Protein 4QQ4 (pdb70)

Radius of gyration: 16.08 Å; Cα contacts (8 Å, |Δi|>4): 204; chains: 4; bounding box: 43×22×44 Å

Solvent-accessible surface area: 7199 Å² total

B-factor: mean 29.69, std 14.3, range [8.8, 91.76]

Nearest PDB structures (foldseek):
  4qq4-assembly1_B  TM=9.945E-01  e=1.234E-10  Homo sapiens
  5svx-assembly1_A  TM=9.755E-01  e=4.984E-10  Homo sapiens
  6o1e-assembly1_A-2  TM=9.419E-01  e=1.264E-09  Homo sapiens
  5svi-assembly2_B  TM=9.801E-01  e=3.463E-09  Homo sapiens
  5ix1-assembly1_B  TM=9.588E-01  e=9.490E-09  Mus musculus

Organism: Homo sapiens (NCBI:txid9606)

InterPro domains:
  IPR011124 Zinc finger, CW-type [PF07496] (409-451)
  IPR011124 Zinc finger, CW-type [PS51050] (404-454)
  IPR036890 Histidine kinase/HSP90-like ATPase superfamily [G3DSA:3.30.565.10] (17-216)
  IPR036890 Histidine kinase/HSP90-like ATPase superfamily [SSF55874] (24-290)
  IPR041006 Morc, S5 domain 2-like [PF17942] (249-382)
  IPR045261 MICRORCHIDIA ATPase family [PTHR23336] (7-716)

Sequence (110 aa):
PDQTWVQCDACLKWRKLPDGMDQLPEKWYCSNNPDPQFRNCEVPEEEPEPDQTWVQCDACLKWRKLPDGMDQLPEKWYCSNNPDPQFRNCEVPEEPEARTQTARARTQTAR

Foldseek 3Di:
DDWDWDAQPPLRAIDTADPDDDDDDPHDHLCNHPPVQRNHNVDHHDDD/DDWDWDAQPPLRAIDTDDPPDDPDDPHDHLCNHPPPQRNHNVDDHDDD/DDDDDDD/DDDDDDD

CATH classification: 3.30.40.100

Structure (mmCIF, N/CA/C/O backbone):
data_4QQ4
#
_entry.id   4QQ4
#
_cell.length_a   62.622
_cell.length_b   64.860
_cell.length_c   36.015
_cell.angle_alpha   90.000
_cell.angle_beta   90.000
_cell.angle_gamma   90.000
#
_symmetry.space_group_name_H-M   'P 21 21 2'
#
loop_
_entity.id
_entity.type
_entity.pdbx_description
1 polymer 'MORC family CW-type zinc finger protein 3'
2 polymer 'Histone H3.3'
3 non-polymer 'ZINC ION'
4 non-polymer 'UNKNOWN ATOM OR ION'
5 non-polymer 'CHLORIDE ION'
6 water water
#
loop_
_atom_site.group_PDB
_atom_site.id
_atom_site.type_symbol
_atom_site.label_atom_id
_atom_site.label_alt_id
_atom_site.label_comp_id
_atom_site.label_asym_id
_atom_site.label_entity_id
_atom_site.label_seq_id
_atom_site.pdbx_PDB_ins_code
_atom_site.Cartn_x
_atom_site.Cartn_y
_atom_site.Cartn_z
_atom_site.occupancy
_atom_site.B_iso_or_equiv
_ato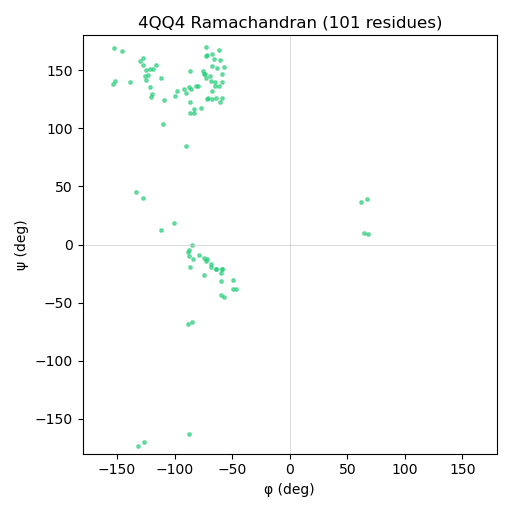m_site.auth_seq_id
_atom_site.auth_comp_id
_atom_site.auth_asym_id
_atom_site.auth_atom_id
_atom_site.pdbx_PDB_model_num
ATOM 1 N N . PRO A 1 8 ? 20.512 20.841 -5.809 1.00 64.63 406 PRO A N 1
ATOM 2 C CA . PRO A 1 8 ? 19.885 19.898 -4.853 1.00 67.93 406 PRO A CA 1
ATOM 3 C C . PRO A 1 8 ? 18.388 19.582 -5.135 1.00 55.14 406 PRO A C 1
ATOM 4 O O . PRO A 1 8 ? 17.710 20.345 -5.826 1.00 51.76 406 PRO A O 1
ATOM 8 N N . ASP A 1 9 ? 17.904 18.452 -4.608 1.00 44.49 407 ASP A N 1
ATOM 9 C CA . ASP A 1 9 ? 16.501 18.043 -4.742 1.00 38.28 407 ASP A CA 1
ATOM 10 C C . ASP A 1 9 ? 15.629 18.937 -3.842 1.00 32.67 407 ASP A C 1
ATOM 11 O O . ASP A 1 9 ? 16.147 19.652 -2.985 1.00 29.73 407 ASP A O 1
ATOM 16 N N . GLN A 1 10 ? 14.318 18.820 -4.029 1.00 31.82 408 GLN A N 1
ATOM 17 C CA . GLN A 1 10 ? 13.327 19.504 -3.216 1.00 30.52 408 GLN A CA 1
ATOM 18 C C . GLN A 1 10 ? 13.049 18.748 -1.930 1.00 27.80 408 GLN A C 1
ATOM 19 O O . GLN A 1 10 ? 12.490 17.651 -1.955 1.00 26.97 408 GLN A O 1
ATOM 25 N N . THR A 1 11 ? 13.354 19.365 -0.788 1.00 28.26 409 THR A N 1
ATOM 26 C CA . THR A 1 11 ? 12.878 18.845 0.488 1.00 25.91 409 THR A CA 1
ATOM 27 C C . THR A 1 11 ? 11.421 19.276 0.750 1.00 25.43 409 THR A C 1
ATOM 28 O O . THR A 1 11 ? 11.057 20.441 0.485 1.00 23.18 409 THR A O 1
ATOM 32 N N . TRP A 1 12 ? 10.625 18.330 1.229 1.00 22.64 410 TRP A N 1
ATOM 33 C CA . TRP A 1 12 ? 9.319 18.602 1.829 1.00 21.42 410 TRP A CA 1
ATOM 34 C C . TRP A 1 12 ? 9.315 18.071 3.264 1.00 21.17 410 TRP A C 1
ATOM 35 O O . TRP A 1 12 ? 9.981 17.074 3.598 1.00 20.09 410 TRP A O 1
ATOM 46 N N . VAL A 1 13 ? 8.516 18.709 4.107 1.00 20.07 411 VAL A N 1
ATOM 47 C CA . VAL A 1 13 ? 8.279 18.245 5.483 1.00 19.74 411 VAL A CA 1
ATOM 48 C C . VAL A 1 13 ? 6.771 18.079 5.663 1.00 22.11 411 VAL A C 1
ATOM 49 O O . VAL A 1 13 ? 6.002 18.860 5.141 1.00 20.73 411 VAL A O 1
ATOM 53 N N . GLN A 1 14 ? 6.341 17.053 6.379 1.00 20.33 412 GLN A N 1
ATOM 54 C CA . GLN A 1 14 ? 4.943 16.887 6.646 1.00 18.52 412 GLN A CA 1
ATOM 55 C C . GLN A 1 14 ? 4.489 17.589 7.956 1.00 19.99 412 GLN A C 1
ATOM 56 O O . GLN A 1 14 ? 5.135 17.437 9.017 1.00 18.83 412 GLN A O 1
ATOM 62 N N . CYS A 1 15 ? 3.402 18.377 7.882 1.00 18.12 413 CYS A N 1
ATOM 63 C CA . CYS A 1 15 ? 2.765 18.870 9.134 1.00 18.57 413 CYS A CA 1
ATOM 64 C C . CYS A 1 15 ? 2.270 17.722 10.019 1.00 19.28 413 CYS A C 1
ATOM 65 O O . CYS A 1 15 ? 1.426 16.898 9.635 1.00 21.18 413 CYS A O 1
ATOM 68 N N . ASP A 1 16 ? 2.754 17.668 11.256 1.00 20.54 414 ASP A N 1
ATOM 69 C CA . ASP A 1 16 ? 2.313 16.615 12.147 1.00 21.90 414 ASP A CA 1
ATOM 70 C C . ASP A 1 16 ? 0.830 16.697 12.470 1.00 25.60 414 ASP A C 1
ATOM 71 O O . ASP A 1 16 ? 0.247 15.696 12.866 1.00 24.77 414 ASP A O 1
ATOM 76 N N . ALA A 1 17 ? 0.213 17.866 12.294 1.00 22.00 415 ALA A N 1
ATOM 77 C CA . ALA A 1 17 ? -1.233 18.049 12.575 1.00 20.43 415 ALA A CA 1
ATOM 78 C C . ALA A 1 17 ? -2.088 17.714 11.355 1.00 20.77 415 ALA A C 1
ATOM 79 O O . ALA A 1 17 ? -2.781 16.688 11.318 1.00 24.92 415 ALA A O 1
ATOM 81 N N . CYS A 1 18 ? -1.997 18.539 10.316 1.00 18.72 416 CYS A N 1
ATOM 82 C CA . CYS A 1 18 ? -2.857 18.392 9.159 1.00 19.08 416 CYS A CA 1
ATOM 83 C C . CYS A 1 18 ? -2.370 17.370 8.132 1.00 22.55 416 CYS A C 1
ATOM 84 O O . CYS A 1 18 ? -3.125 17.034 7.213 1.00 21.05 416 CYS A O 1
ATOM 87 N N . LEU A 1 19 ? -1.130 16.910 8.256 1.00 21.98 417 LEU A N 1
ATOM 88 C CA . LEU A 1 19 ? -0.545 15.897 7.340 1.00 21.68 417 LEU A CA 1
ATOM 89 C C . LEU A 1 19 ? -0.321 16.378 5.927 1.00 22.25 417 LEU A C 1
ATOM 90 O O . LEU A 1 19 ? 0.073 15.613 5.081 1.00 19.69 417 LEU A O 1
ATOM 95 N N . LYS A 1 20 ? -0.479 17.666 5.668 1.00 18.88 418 LYS A N 1
ATOM 96 C CA . LYS A 1 20 ? -0.052 18.247 4.390 1.00 20.42 418 LYS A CA 1
ATOM 97 C C . LYS A 1 20 ? 1.473 18.331 4.322 1.00 22.98 418 LYS A C 1
ATOM 98 O O . LYS A 1 20 ? 2.152 18.552 5.312 1.00 21.84 418 LYS A O 1
ATOM 107 N N . TRP A 1 21 ? 2.016 18.089 3.138 1.00 19.54 419 TRP A N 1
ATOM 108 C CA . TRP A 1 21 ? 3.441 18.280 2.864 1.00 22.56 419 TRP A CA 1
ATOM 109 C C . TRP A 1 21 ? 3.712 19.698 2.444 1.00 22.39 419 TRP A C 1
ATOM 110 O O . TRP A 1 21 ? 3.016 20.289 1.569 1.00 25.86 419 TRP A O 1
ATOM 121 N N . ARG A 1 22 ? 4.774 20.244 3.017 1.00 21.06 420 ARG A N 1
ATOM 122 C CA . ARG A 1 22 ? 5.248 21.575 2.732 1.00 20.09 420 ARG A CA 1
ATOM 123 C C . ARG A 1 22 ? 6.681 21.570 2.185 1.00 22.31 420 ARG A C 1
ATOM 124 O O . ARG A 1 22 ? 7.597 21.014 2.793 1.00 19.75 420 ARG A O 1
ATOM 132 N N . LYS A 1 23 ? 6.883 22.264 1.070 1.00 22.72 421 LYS A N 1
ATOM 133 C CA . LYS A 1 23 ? 8.226 22.476 0.578 1.00 23.82 421 LYS A CA 1
ATOM 134 C C . LYS A 1 23 ? 9.048 23.325 1.519 1.00 25.36 421 LYS A C 1
ATOM 135 O O . LYS A 1 23 ? 8.578 24.312 2.104 1.00 26.96 421 LYS A O 1
ATOM 141 N N . LEU A 1 24 ? 10.308 22.932 1.675 1.00 21.53 422 LEU A N 1
ATOM 142 C CA . LEU A 1 24 ? 11.276 23.699 2.459 1.00 23.23 422 LEU A CA 1
ATOM 143 C C . LEU A 1 24 ? 12.400 24.200 1.555 1.00 27.75 422 LEU A C 1
ATOM 144 O O . LEU A 1 24 ? 12.688 23.559 0.534 1.00 26.03 422 LEU A O 1
ATOM 149 N N . PRO A 1 25 ? 13.065 25.307 1.933 1.00 27.52 423 PRO A N 1
ATOM 150 C CA . PRO A 1 25 ? 14.262 25.691 1.181 1.00 33.00 423 PRO A CA 1
ATOM 151 C C . PRO A 1 25 ? 15.438 24.751 1.443 1.00 36.11 423 PRO A C 1
ATOM 152 O O . PRO A 1 25 ? 15.434 23.993 2.408 1.00 32.30 423 PRO A O 1
ATOM 156 N N . ASP A 1 26 ? 16.424 24.809 0.566 1.00 42.99 424 ASP A N 1
ATOM 157 C CA . ASP A 1 26 ? 17.700 24.121 0.783 1.00 55.51 424 ASP A CA 1
ATOM 158 C C . ASP A 1 26 ? 18.460 24.638 2.006 1.00 56.81 424 ASP A C 1
ATOM 159 O O . ASP A 1 26 ? 18.340 25.801 2.376 1.00 46.61 424 ASP A O 1
ATOM 164 N N . GLY A 1 27 ? 19.260 23.760 2.609 1.00 66.48 425 GLY A N 1
ATOM 165 C CA . GLY A 1 27 ? 20.194 24.142 3.668 1.00 64.01 425 GLY A CA 1
ATOM 166 C C . GLY A 1 27 ? 19.535 24.604 4.956 1.00 68.74 425 GLY A C 1
ATOM 167 O O . GLY A 1 27 ? 20.014 25.549 5.590 1.00 72.52 425 GLY A O 1
ATOM 168 N N . MET A 1 28 ? 18.440 23.947 5.343 1.00 56.95 426 MET A N 1
ATOM 169 C CA . MET A 1 28 ? 17.822 24.190 6.638 1.00 59.93 426 MET A CA 1
ATOM 170 C C . MET A 1 28 ? 18.704 23.680 7.779 1.00 60.98 426 MET A C 1
ATOM 171 O O . MET A 1 28 ? 19.385 22.650 7.646 1.00 54.19 426 MET A O 1
ATOM 176 N N . ASP A 1 29 ? 18.679 24.408 8.897 1.00 54.88 427 ASP A N 1
ATOM 177 C CA . ASP A 1 29 ? 19.088 23.851 10.173 1.00 58.94 427 ASP A CA 1
ATOM 178 C C . ASP A 1 29 ? 18.141 22.668 10.495 1.00 61.27 427 ASP A C 1
ATOM 179 O O . ASP A 1 29 ? 17.088 22.462 9.848 1.00 57.82 427 ASP A O 1
ATOM 181 N N . GLN A 1 30 ? 18.539 21.895 11.495 1.00 49.54 428 GLN A N 1
ATOM 182 C CA . GLN A 1 30 ? 17.825 20.715 11.899 1.00 41.35 428 GLN A CA 1
ATOM 183 C C . GLN A 1 30 ? 16.393 21.015 12.375 1.00 35.78 428 GLN A C 1
ATOM 184 O O . GLN A 1 30 ? 16.161 21.938 13.149 1.00 36.63 428 GLN A O 1
ATOM 190 N N . LEU A 1 31 ? 15.443 20.189 11.947 1.00 28.80 429 LEU A N 1
ATOM 191 C CA . LEU A 1 31 ? 14.004 20.422 12.229 1.00 23.26 429 LEU A CA 1
ATOM 192 C C . LEU A 1 31 ? 13.599 19.824 13.581 1.00 22.98 429 LEU A C 1
ATOM 193 O O . LEU A 1 31 ? 14.140 18.796 13.996 1.00 22.11 429 LEU A O 1
ATOM 198 N N . PRO A 1 32 ? 12.610 20.433 14.257 1.00 20.68 430 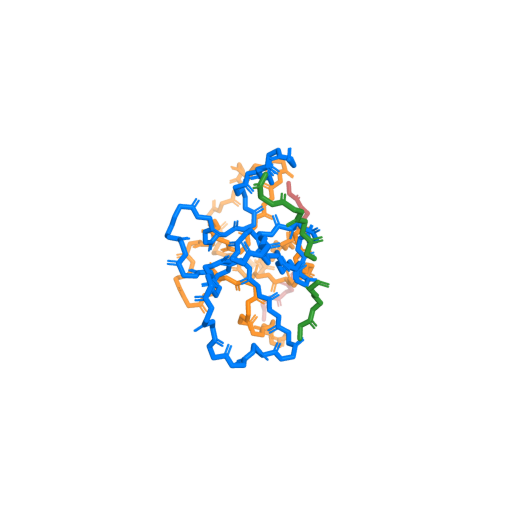PRO A N 1
ATOM 199 C CA . PRO A 1 32 ? 12.051 19.891 15.458 1.00 24.81 430 PRO A CA 1
ATOM 200 C C . PRO A 1 32 ? 11.408 18.525 15.275 1.00 23.78 430 PRO A C 1
ATOM 201 O O . PRO A 1 32 ? 11.025 18.133 14.161 1.00 25.18 430 PRO A O 1
ATOM 205 N N . GLU A 1 33 ? 11.281 17.801 16.368 1.00 22.33 431 GLU A N 1
ATOM 206 C CA . GLU A 1 33 ? 10.668 16.480 16.308 1.00 24.69 431 GLU A CA 1
ATOM 207 C C . GLU A 1 33 ? 9.233 16.516 15.796 1.00 26.10 431 GLU A C 1
ATOM 208 O O . GLU A 1 33 ? 8.822 15.683 14.962 1.00 21.81 431 GLU A O 1
ATOM 214 N N . LYS A 1 34 ? 8.466 17.495 16.303 1.00 22.87 432 LYS A N 1
ATOM 215 C CA . LYS A 1 34 ? 7.117 17.756 15.820 1.00 26.18 432 LYS A CA 1
ATOM 216 C C . LYS A 1 34 ? 7.177 19.072 15.051 1.00 22.82 432 LYS A C 1
ATOM 217 O O . LYS A 1 34 ? 7.726 20.049 15.545 1.00 23.37 432 LYS A O 1
ATOM 221 N N . TRP A 1 35 ? 6.745 19.042 13.790 1.00 20.75 433 TRP A N 1
ATOM 222 C CA . TRP A 1 35 ? 6.838 20.165 12.905 1.00 17.80 433 TRP A CA 1
ATOM 223 C C . TRP A 1 35 ? 5.418 20.494 12.448 1.00 17.25 433 TRP A C 1
ATOM 224 O O . TRP A 1 35 ? 4.630 19.620 12.125 1.00 16.52 433 TRP A O 1
ATOM 235 N N . TYR A 1 36 ? 5.090 21.769 12.450 1.00 18.30 434 TYR A N 1
ATOM 236 C CA . TYR A 1 36 ? 3.771 22.245 12.050 1.00 19.30 434 TYR A CA 1
ATOM 237 C C . TYR A 1 36 ? 3.860 23.315 10.993 1.00 16.28 434 TYR A C 1
ATOM 238 O O . TYR A 1 36 ? 4.851 24.037 10.886 1.00 17.22 434 TYR A O 1
ATOM 247 N N . CYS A 1 37 ? 2.746 23.503 10.294 1.00 18.62 435 CYS A N 1
ATOM 248 C CA . CYS A 1 37 ? 2.647 24.579 9.293 1.00 18.27 435 CYS A CA 1
ATOM 249 C C . CYS A 1 37 ? 3.102 25.914 9.836 1.00 16.42 435 CYS A C 1
ATOM 250 O O . CYS A 1 37 ? 3.832 26.635 9.172 1.00 16.54 435 CYS A O 1
ATOM 253 N N . SER A 1 38 ? 2.772 26.184 11.103 1.00 16.97 436 SER A N 1
ATOM 254 C CA . SER A 1 38 ? 3.155 27.445 11.758 1.00 19.02 436 SER A CA 1
ATOM 255 C C . SER A 1 38 ? 4.677 27.703 11.796 1.00 20.39 436 SER A C 1
ATOM 256 O O . SER A 1 38 ? 5.108 28.847 11.905 1.00 18.41 436 SER A O 1
ATOM 259 N N . ASN A 1 39 ? 5.480 26.622 11.658 1.00 19.62 437 ASN A N 1
ATOM 260 C CA . ASN A 1 39 ? 6.925 26.692 11.678 1.00 19.05 437 ASN A CA 1
ATOM 261 C C . ASN A 1 39 ? 7.525 26.975 10.291 1.00 19.44 437 ASN A C 1
ATOM 262 O O . ASN A 1 39 ? 8.713 27.154 10.176 1.00 19.68 437 ASN A O 1
ATOM 267 N N . ASN A 1 40 ? 6.708 27.018 9.258 1.00 18.48 438 ASN A N 1
ATOM 268 C CA . ASN A 1 40 ? 7.212 27.155 7.861 1.00 16.85 438 ASN A CA 1
ATOM 269 C C . ASN A 1 40 ? 7.933 28.461 7.584 1.00 20.94 438 ASN A C 1
ATOM 270 O O . ASN A 1 40 ? 7.384 29.575 7.815 1.00 21.46 438 ASN A O 1
ATOM 275 N N . PRO A 1 41 ? 9.168 28.384 7.078 1.00 21.43 439 PRO A N 1
ATOM 276 C CA . PRO A 1 41 ? 9.793 29.658 6.701 1.00 21.85 439 PRO A CA 1
ATOM 277 C C . PRO A 1 41 ? 9.097 30.431 5.565 1.00 22.07 439 PRO A C 1
ATOM 278 O O . PRO A 1 41 ? 9.353 31.623 5.409 1.00 22.80 439 PRO A O 1
ATOM 282 N N . ASP A 1 42 ? 8.300 29.750 4.757 1.00 21.34 440 ASP A N 1
ATOM 283 C CA . ASP A 1 42 ? 7.533 30.398 3.676 1.00 23.29 440 ASP A CA 1
ATOM 284 C C . ASP A 1 42 ? 6.244 30.987 4.281 1.00 20.21 440 ASP A C 1
ATOM 285 O O . ASP A 1 42 ? 5.345 30.233 4.696 1.00 19.05 440 ASP A O 1
ATOM 290 N N . PRO A 1 43 ? 6.141 32.334 4.288 1.00 21.05 441 PRO A N 1
ATOM 291 C CA . PRO A 1 43 ? 5.003 32.927 5.025 1.00 22.90 441 PRO A CA 1
ATOM 292 C C . PRO A 1 43 ? 3.642 32.672 4.405 1.00 24.96 441 PRO A C 1
ATOM 293 O O . PRO A 1 43 ? 2.623 32.869 5.076 1.00 26.35 441 PRO A O 1
ATOM 297 N N . GLN A 1 44 ? 3.605 32.268 3.132 1.00 24.88 442 GLN A N 1
ATOM 298 C CA . GLN A 1 44 ? 2.358 31.923 2.463 1.00 25.84 442 GLN A CA 1
ATOM 299 C C . GLN A 1 44 ? 1.828 30.541 2.806 1.00 27.31 442 GLN A C 1
ATOM 300 O O . GLN A 1 44 ? 0.691 30.222 2.464 1.00 28.90 442 GLN A O 1
ATOM 306 N N . PHE A 1 45 ? 2.622 29.728 3.506 1.00 23.42 443 PHE A N 1
ATOM 307 C CA . PHE A 1 45 ? 2.197 28.372 3.824 1.00 21.49 443 PHE A CA 1
ATOM 308 C C . PHE A 1 45 ? 2.328 28.098 5.317 1.00 23.25 443 PHE A C 1
ATOM 309 O O . PHE A 1 45 ? 2.728 27.022 5.692 1.00 22.60 443 PHE A O 1
ATOM 317 N N . ARG A 1 46 ? 1.986 29.088 6.141 1.00 20.20 444 ARG A N 1
ATOM 318 C CA . ARG A 1 46 ? 2.259 29.042 7.567 1.00 18.40 444 ARG A CA 1
ATOM 319 C C . ARG A 1 46 ? 1.045 28.657 8.450 1.00 19.95 444 ARG A C 1
ATOM 320 O O . ARG A 1 46 ? 1.036 28.881 9.665 1.00 18.36 444 ARG A O 1
ATOM 328 N N . ASN A 1 47 ? 0.024 28.052 7.875 1.00 18.22 445 ASN A N 1
ATOM 329 C CA . ASN A 1 47 ? -1.036 27.439 8.686 1.00 20.16 445 ASN A CA 1
ATOM 330 C C . ASN A 1 47 ? -1.722 26.280 7.960 1.00 17.42 445 ASN A C 1
ATOM 331 O O . ASN A 1 47 ? -1.526 26.105 6.764 1.00 20.61 445 ASN A O 1
ATOM 336 N N . CYS A 1 48 ? -2.532 25.531 8.690 1.00 14.98 446 CYS A N 1
ATOM 337 C CA . CYS A 1 48 ? -3.084 24.286 8.218 1.00 18.74 446 CYS A CA 1
ATOM 338 C C . CYS A 1 48 ? -4.206 24.473 7.190 1.00 21.27 446 CYS A C 1
ATOM 339 O O . CYS A 1 48 ? -4.578 23.521 6.541 1.00 19.98 446 CYS A O 1
ATOM 342 N N . GLU A 1 49 ? -4.684 25.709 7.037 1.00 20.35 447 GLU A N 1
ATOM 343 C CA . GLU A 1 49 ? -5.853 25.983 6.196 1.00 21.49 447 GLU A CA 1
ATOM 344 C C . GLU A 1 49 ? -5.410 26.183 4.748 1.00 23.01 447 GLU A C 1
ATOM 345 O O . GLU A 1 49 ? -6.212 26.042 3.802 1.00 22.44 447 GLU A O 1
ATOM 351 N N . VAL A 1 50 ? -4.139 26.481 4.540 1.00 19.76 448 VAL A N 1
ATOM 352 C CA . VAL A 1 50 ? -3.598 26.624 3.187 1.00 21.94 448 VAL A CA 1
ATOM 353 C C . VAL A 1 50 ? -3.493 25.275 2.485 1.00 25.36 448 VAL A C 1
ATOM 354 O O . VAL A 1 50 ? -2.857 24.328 2.989 1.00 22.64 448 VAL A O 1
ATOM 358 N N . PRO A 1 51 ? -4.101 25.140 1.278 1.00 25.60 449 PRO A N 1
ATOM 359 C CA . PRO A 1 51 ? -4.025 23.775 0.719 1.00 23.69 449 PRO A CA 1
ATOM 360 C C . PRO A 1 51 ? -2.600 23.345 0.366 1.00 18.54 449 PRO A C 1
ATOM 361 O O . PRO A 1 51 ? -1.714 24.195 0.147 1.00 21.01 449 PRO A O 1
ATOM 365 N N . GLU A 1 52 ? -2.387 22.036 0.269 1.00 23.12 450 GLU A N 1
ATOM 366 C CA . GLU A 1 52 ? -1.073 21.506 -0.062 1.00 23.93 450 GLU A CA 1
ATOM 367 C C . GLU A 1 52 ? -0.733 21.815 -1.523 1.00 25.62 450 GLU A C 1
ATOM 368 O O . GLU A 1 52 ? -1.590 21.587 -2.399 1.00 28.47 450 GLU A O 1
ATOM 374 N N A GLU A 1 53 ? 0.487 22.303 -1.769 0.50 25.86 451 GLU A N 1
ATOM 375 N N B GLU A 1 53 ? 0.459 22.333 -1.797 0.50 27.32 451 GLU A N 1
ATOM 376 C CA A GLU A 1 53 ? 0.986 22.573 -3.137 0.50 28.84 451 GLU A CA 1
ATOM 377 C CA B GLU A 1 53 ? 0.796 22.703 -3.180 0.50 31.53 451 GLU A CA 1
ATOM 378 C C A GLU A 1 53 ? 0.996 21.283 -3.964 0.50 32.61 451 GLU A C 1
ATOM 379 C C B GLU A 1 53 ? 1.157 21.463 -4.017 0.50 35.16 451 GLU A C 1
ATOM 380 O O A GLU A 1 53 ? 1.286 20.195 -3.438 0.50 24.97 451 GLU A O 1
ATOM 381 O O B GLU A 1 53 ? 1.846 20.562 -3.539 0.50 34.03 451 GLU A O 1
ATOM 392 N N . PRO A 1 54 ? 0.619 21.387 -5.254 1.00 37.93 452 PRO A N 1
ATOM 393 C CA . PRO A 1 54 ? 0.771 20.253 -6.167 1.00 48.39 452 PRO A CA 1
ATOM 394 C C . PRO A 1 54 ? 2.231 19.763 -6.371 1.00 47.67 452 PRO A C 1
ATOM 395 O O . PRO A 1 54 ? 3.140 20.581 -6.523 1.00 48.47 452 PRO A O 1
ATOM 399 N N . GLU A 1 55 ? 2.426 18.440 -6.399 1.00 61.93 453 GLU A N 1
ATOM 400 C CA . GLU A 1 55 ? 3.771 17.817 -6.511 1.00 65.74 453 GLU A CA 1
ATOM 401 C C . GLU A 1 55 ? 4.548 18.210 -7.778 1.00 67.23 453 GLU A C 1
ATOM 402 O O . GLU A 1 55 ? 3.994 18.238 -8.877 1.00 70.56 453 GLU A O 1
ATOM 408 N N . PRO B 1 8 ? -23.341 30.416 32.327 1.00 51.89 406 PRO B N 1
ATOM 409 C CA . PRO B 1 8 ? -23.207 30.078 30.887 1.00 49.65 406 PRO B CA 1
ATOM 410 C C . PRO B 1 8 ? -22.015 29.149 30.652 1.00 39.06 406 PRO B C 1
ATOM 411 O O . PRO B 1 8 ? -20.930 29.417 31.161 1.00 35.24 406 PRO B O 1
ATOM 415 N N . ASP B 1 9 ? -22.213 28.052 29.925 1.00 31.75 407 ASP B N 1
ATOM 416 C CA . ASP B 1 9 ? -21.163 27.019 29.784 1.00 29.69 407 ASP B CA 1
ATOM 417 C C . ASP B 1 9 ? -19.957 27.535 28.970 1.00 24.26 407 ASP B C 1
ATOM 418 O O . ASP B 1 9 ? -20.091 28.395 28.115 1.00 27.65 407 ASP B O 1
ATOM 423 N N . GLN B 1 10 ? -18.794 26.962 29.224 1.00 26.26 408 GLN B N 1
ATOM 424 C CA . GLN B 1 10 ? -17.606 27.214 28.374 1.00 22.25 408 GLN B CA 1
ATOM 425 C C . GLN B 1 10 ? -17.744 26.397 27.092 1.00 22.05 408 GLN B C 1
ATOM 426 O O . GLN B 1 10 ? -17.786 25.153 27.180 1.00 22.07 408 GLN B O 1
ATOM 432 N N . THR B 1 11 ? -17.821 27.079 25.946 1.00 20.82 409 THR B N 1
ATOM 433 C CA . THR B 1 11 ? -17.722 26.450 24.649 1.00 21.63 409 THR B CA 1
ATOM 434 C C . THR B 1 11 ? -16.258 26.173 24.281 1.00 22.22 409 THR B C 1
ATOM 435 O O . THR B 1 11 ? -15.359 27.038 24.506 1.00 20.61 409 THR B O 1
ATOM 439 N N . TRP B 1 12 ? -16.018 24.976 23.736 1.00 19.55 410 TRP B N 1
ATOM 440 C CA . TRP B 1 12 ? -14.719 24.658 23.114 1.00 18.18 410 TRP B CA 1
ATOM 441 C C . TRP B 1 12 ? -14.969 24.191 21.693 1.00 20.21 410 TRP B C 1
ATOM 442 O O . TRP B 1 12 ? -16.005 23.558 21.428 1.00 21.71 410 TRP B O 1
ATOM 453 N N . VAL B 1 13 ? -13.993 24.442 20.810 1.00 16.91 411 VAL B N 1
ATOM 454 C CA . VAL B 1 13 ? -14.023 23.966 19.424 1.00 16.98 411 VAL B CA 1
ATOM 455 C C . VAL B 1 13 ? -12.753 23.130 19.168 1.00 18.30 411 VAL B C 1
ATOM 456 O O . VAL B 1 13 ? -11.674 23.420 19.723 1.00 18.65 411 VAL B O 1
ATOM 460 N N . GLN B 1 14 ? -12.865 22.093 18.330 1.00 16.07 412 GLN B N 1
ATOM 461 C CA . GLN B 1 14 ? -11.743 21.231 18.040 1.00 16.75 412 GLN B CA 1
ATOM 462 C C . GLN B 1 14 ? -11.110 21.653 16.749 1.00 16.43 412 GLN B C 1
ATOM 463 O O . GLN B 1 14 ? -11.802 21.916 15.729 1.00 18.83 412 GLN B O 1
ATOM 469 N N . CYS B 1 15 ? -9.785 21.778 16.786 1.00 17.11 413 CYS B N 1
ATOM 470 C CA . CYS B 1 15 ? -9.035 22.035 15.550 1.00 15.86 413 CYS B CA 1
ATOM 471 C C . CYS B 1 15 ? -9.144 20.778 14.663 1.00 16.81 413 CYS B C 1
ATOM 472 O O . CYS B 1 15 ? -8.769 19.694 15.062 1.00 18.14 413 CYS B O 1
ATOM 475 N N . ASP B 1 16 ? -9.610 20.957 13.439 1.00 19.57 414 ASP B N 1
ATOM 476 C CA . ASP B 1 16 ? -9.775 19.814 12.522 1.00 23.27 414 ASP B CA 1
ATOM 477 C C . ASP B 1 16 ? -8.415 19.238 12.112 1.00 24.64 414 ASP B C 1
ATOM 478 O O . ASP B 1 16 ? -8.350 18.093 11.715 1.00 30.06 414 ASP B O 1
ATOM 483 N N . ALA B 1 17 ? -7.331 20.003 12.260 1.00 21.69 415 ALA B N 1
ATOM 484 C CA . ALA B 1 17 ? -5.960 19.512 11.966 1.00 21.51 415 ALA B CA 1
ATOM 485 C C . ALA B 1 17 ? -5.310 18.764 13.155 1.00 23.74 415 ALA B C 1
ATOM 486 O O . ALA B 1 17 ? -5.111 17.523 13.122 1.00 24.89 415 ALA B O 1
ATOM 488 N N . CYS B 1 18 ? -5.028 19.468 14.255 1.00 18.21 416 CYS B N 1
ATOM 489 C CA . CYS B 1 18 ? -4.303 18.855 15.378 1.00 19.76 416 CYS B CA 1
ATOM 490 C C . CYS B 1 18 ? -5.163 18.143 16.407 1.00 19.02 416 CYS B C 1
ATOM 491 O O . CYS B 1 18 ? -4.633 17.453 17.280 1.00 19.75 416 CYS B O 1
ATOM 494 N N . LEU B 1 19 ? -6.485 18.316 16.297 1.00 21.19 417 LEU B N 1
ATOM 495 C CA . LEU B 1 19 ? -7.489 17.771 17.215 1.00 17.96 417 LEU B CA 1
ATOM 496 C C . LEU B 1 19 ? -7.452 18.276 18.634 1.00 19.22 417 LEU B C 1
ATOM 497 O O . LEU B 1 19 ? -8.184 17.777 19.511 1.00 18.11 417 LEU B O 1
ATOM 502 N N . LYS B 1 20 ? -6.656 19.315 18.891 1.00 17.06 418 LYS B N 1
ATOM 503 C CA . LYS B 1 20 ? -6.694 19.980 20.209 1.00 16.93 418 LYS B CA 1
ATOM 504 C C . LYS B 1 20 ? -7.962 20.830 20.317 1.00 15.66 418 LYS B C 1
ATOM 505 O O . LYS B 1 20 ? -8.496 21.329 19.307 1.00 17.06 418 LYS B O 1
ATOM 511 N N . TRP B 1 21 ? -8.493 20.908 21.527 1.00 16.57 419 TRP B N 1
ATOM 512 C CA . TRP B 1 21 ? -9.667 21.703 21.849 1.00 16.02 419 TRP B CA 1
ATOM 513 C C . TRP B 1 21 ? -9.252 23.097 22.315 1.00 16.27 419 TRP B C 1
ATOM 514 O O . TRP B 1 21 ? -8.371 23.222 23.180 1.00 17.15 419 TRP B O 1
ATOM 525 N N . ARG B 1 22 ? -9.923 24.110 21.783 1.00 15.16 420 ARG B N 1
ATOM 526 C CA . ARG B 1 22 ? -9.631 25.511 22.081 1.00 16.77 420 ARG B CA 1
ATOM 527 C C . ARG B 1 22 ? -10.876 26.169 22.671 1.00 18.18 420 ARG B C 1
ATOM 528 O O . ARG B 1 22 ? -11.961 26.095 22.086 1.00 17.77 420 ARG B O 1
ATOM 536 N N . LYS B 1 23 ? -10.719 26.793 23.840 1.00 17.10 421 LYS B N 1
ATOM 537 C CA . LYS B 1 23 ? -11.813 27.612 24.374 1.00 20.24 421 LYS B CA 1
ATOM 538 C C . LYS B 1 23 ? -12.222 28.741 23.446 1.00 19.06 421 LYS B C 1
ATOM 539 O O . LYS B 1 23 ? -11.379 29.385 22.819 1.00 18.44 421 LYS B O 1
ATOM 545 N N . LEU B 1 24 ? -13.531 28.982 23.353 1.00 19.27 422 LEU B N 1
ATOM 546 C CA . LEU B 1 24 ? -14.084 30.143 22.653 1.00 20.83 422 LEU B CA 1
ATOM 547 C C . LEU B 1 24 ? -14.888 31.048 23.599 1.00 24.88 422 LEU B C 1
ATOM 548 O O . LEU B 1 24 ? -15.388 30.602 24.612 1.00 24.56 422 LEU B O 1
ATOM 553 N N . PRO B 1 25 ? -14.931 32.346 23.308 1.00 27.95 423 PRO B N 1
ATOM 554 C CA . PRO B 1 25 ? -15.765 33.197 24.174 1.00 35.96 423 PRO B CA 1
ATOM 555 C C . PRO B 1 25 ? -17.267 32.944 23.903 1.00 34.19 423 PRO B C 1
ATOM 556 O O . PRO B 1 25 ? -17.644 32.362 22.883 1.00 35.50 423 PRO B O 1
ATOM 560 N N . ASP B 1 26 ? -18.123 33.341 24.819 1.00 38.87 424 ASP B N 1
ATOM 561 C CA . ASP B 1 26 ? -19.541 32.946 24.690 1.00 54.11 424 ASP B CA 1
ATOM 562 C C . ASP B 1 26 ? -20.256 33.398 23.425 1.00 61.79 424 ASP B C 1
ATOM 563 O O . ASP B 1 26 ? -21.150 32.699 22.933 1.00 72.86 424 ASP B O 1
ATOM 568 N N . GLY B 1 27 ? -19.867 34.552 22.893 1.00 67.63 425 GLY B N 1
ATOM 569 C CA . GLY B 1 27 ? -20.628 35.191 21.817 1.00 83.01 425 GLY B CA 1
ATOM 570 C C . GLY B 1 27 ? -21.031 34.358 20.599 1.00 87.59 425 GLY B C 1
ATOM 571 O O . GLY B 1 27 ? -22.082 34.608 20.003 1.00 87.17 425 GLY B O 1
ATOM 572 N N . MET B 1 28 ? -20.233 33.355 20.235 1.00 81.56 426 MET B N 1
ATOM 573 C CA . MET B 1 28 ? -20.195 32.925 18.832 1.00 83.01 426 MET B CA 1
ATOM 574 C C . MET B 1 28 ? -20.796 31.565 18.490 1.00 88.28 426 MET B C 1
ATOM 575 O O . MET B 1 28 ? -20.213 30.515 18.750 1.00 78.46 426 MET B O 1
ATOM 580 N N . ASP B 1 29 ? -21.988 31.612 17.902 1.00 91.76 427 ASP B N 1
ATOM 581 C CA . ASP B 1 29 ? -22.445 30.561 17.014 1.00 85.35 427 ASP B CA 1
ATOM 582 C C . ASP B 1 29 ? -21.903 30.993 15.643 1.00 83.41 427 ASP B C 1
ATOM 583 O O . ASP B 1 29 ? -20.995 31.841 15.559 1.00 76.13 427 ASP B O 1
ATOM 585 N N . GLN B 1 30 ? -22.444 30.418 14.573 1.00 68.14 428 GLN B N 1
ATOM 586 C CA . GLN B 1 30 ? -22.034 30.791 13.233 1.00 60.63 428 GLN B CA 1
ATOM 587 C C . GLN B 1 30 ? -20.539 30.490 12.986 1.00 50.20 428 GLN B C 1
ATOM 588 O O . GLN B 1 30 ? -19.859 31.258 12.305 1.00 49.40 428 GLN B O 1
ATOM 590 N N . LEU B 1 31 ? -20.032 29.383 13.539 1.00 40.55 429 LEU B N 1
ATOM 591 C CA . LEU B 1 31 ? -18.712 28.838 13.140 1.00 35.60 429 LEU B CA 1
ATOM 592 C C . LEU B 1 31 ? -18.741 28.139 11.787 1.00 35.08 429 LEU B C 1
ATOM 593 O O . LEU B 1 31 ? -19.736 27.533 11.423 1.00 34.68 429 LEU B O 1
ATOM 598 N N . PRO B 1 32 ? -17.620 28.174 11.053 1.00 33.26 430 PRO B N 1
ATOM 599 C CA . PRO B 1 32 ? -17.533 27.456 9.797 1.00 33.77 430 PRO B CA 1
ATOM 600 C C . PRO B 1 32 ? -17.565 25.942 9.991 1.00 37.62 430 PRO B C 1
ATOM 601 O O . PRO B 1 32 ? -17.351 25.450 11.115 1.00 35.27 430 PRO B O 1
ATOM 605 N N . GLU B 1 33 ? -17.828 25.223 8.899 1.00 33.63 431 GLU B N 1
ATOM 606 C CA . GLU B 1 33 ? -17.824 23.758 8.869 1.00 35.89 431 GLU B CA 1
ATOM 607 C C . GLU B 1 33 ? -16.489 23.167 9.311 1.00 35.78 431 GLU B C 1
ATOM 608 O O . GLU B 1 33 ? -16.447 22.182 10.066 1.00 37.96 431 GLU B O 1
ATOM 614 N N . LYS B 1 34 ? -15.399 23.730 8.813 1.00 32.42 432 LYS B N 1
ATOM 615 C CA . LYS B 1 34 ? -14.072 23.300 9.277 1.00 33.52 432 LYS B CA 1
ATOM 616 C C . LYS B 1 34 ? -13.445 24.443 10.059 1.00 26.86 432 LYS B C 1
ATOM 617 O O . LYS B 1 34 ? -13.636 25.608 9.727 1.00 26.41 432 LYS B O 1
ATOM 623 N N . TRP B 1 35 ? -12.712 24.117 11.128 1.00 24.40 433 TRP B N 1
ATOM 624 C CA . TRP B 1 35 ? -12.168 25.147 11.969 1.00 20.95 433 TRP B CA 1
ATOM 625 C C . TRP B 1 35 ? -10.730 24.742 12.341 1.00 19.65 433 TRP B C 1
ATOM 626 O O . TRP B 1 35 ? -10.495 23.582 12.622 1.00 18.27 433 TRP B O 1
ATOM 637 N N . TYR B 1 36 ? -9.805 25.712 12.361 1.00 19.36 434 TYR B N 1
ATOM 638 C CA . TYR B 1 36 ? -8.398 25.420 12.684 1.00 20.13 434 TYR B CA 1
ATOM 639 C C . TYR B 1 36 ? -7.915 26.385 13.735 1.00 16.79 43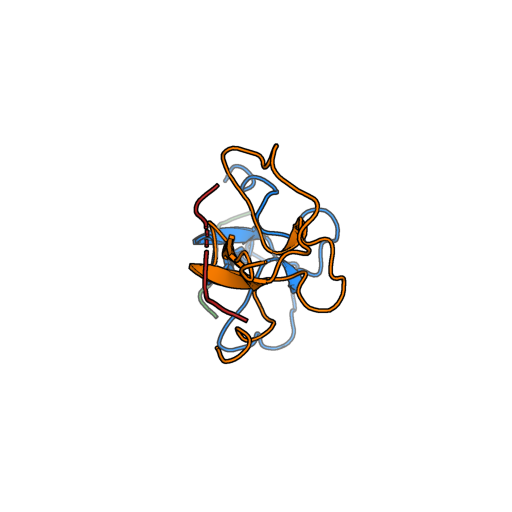4 TYR B C 1
ATOM 640 O O . TYR B 1 36 ? -8.456 27.512 13.885 1.00 18.16 434 TYR B O 1
ATOM 649 N N . CYS B 1 37 ? -6.866 25.990 14.449 1.00 18.86 435 CYS B N 1
ATOM 650 C CA . CYS B 1 37 ? -6.237 26.898 15.436 1.0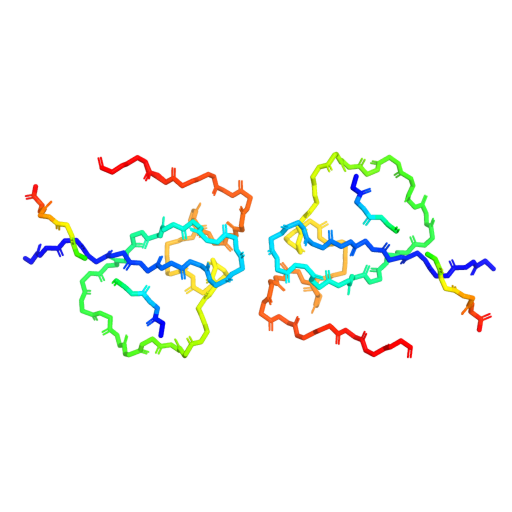0 17.59 435 CYS B CA 1
ATOM 651 C C . CYS B 1 37 ? -6.005 28.313 14.867 1.00 17.73 435 CYS B C 1
ATOM 652 O O . CYS B 1 37 ? -6.203 29.303 15.537 1.00 17.90 435 CYS B O 1
ATOM 655 N N . SER B 1 38 ? -5.621 28.397 13.600 1.00 16.02 436 SER B N 1
ATOM 656 C CA . SER B 1 38 ? -5.331 29.662 12.948 1.00 17.24 436 SER B CA 1
ATOM 657 C C . SER B 1 38 ? -6.512 30.645 12.933 1.00 18.13 436 SER B C 1
ATOM 658 O O . SER B 1 38 ? -6.278 31.866 12.825 1.00 17.21 43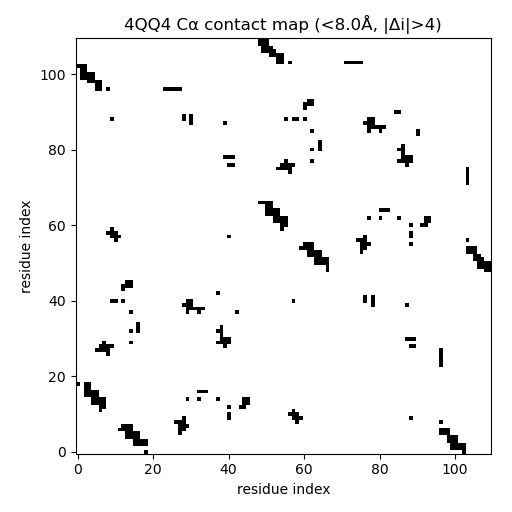6 SER B O 1
ATOM 661 N N . ASN B 1 39 ? -7.731 30.126 13.100 1.00 18.74 437 ASN B N 1
ATOM 662 C CA . ASN B 1 39 ? -8.980 30.912 13.113 1.00 17.55 437 ASN B CA 1
ATOM 663 C C . ASN B 1 39 ? -9.311 31.423 14.534 1.00 19.51 437 ASN B C 1
ATOM 664 O O . ASN B 1 39 ? -10.310 32.144 14.711 1.00 22.92 437 ASN B O 1
ATOM 669 N N . ASN B 1 40 ? -8.563 31.013 15.574 1.00 18.88 438 ASN B N 1
ATOM 670 C CA . ASN B 1 40 ? -8.895 31.356 16.960 1.00 17.25 438 ASN B CA 1
ATOM 671 C C . ASN B 1 40 ? -8.945 32.862 17.245 1.00 17.91 438 ASN B C 1
ATOM 672 O O . ASN B 1 40 ? -7.951 33.571 17.047 1.00 16.58 438 ASN B O 1
ATOM 677 N N . PRO B 1 41 ? -10.060 33.364 17.803 1.00 19.30 439 PRO B N 1
ATOM 678 C CA . PRO B 1 41 ? -10.051 34.754 18.306 1.00 20.11 439 PRO B CA 1
ATOM 679 C C . PRO B 1 41 ? -9.023 35.041 19.395 1.00 19.14 439 PRO B C 1
ATOM 680 O O . PRO B 1 41 ? -8.637 36.182 19.539 1.00 19.89 439 PRO B O 1
ATOM 684 N N . ASP B 1 42 ? -8.578 34.033 20.145 1.00 18.15 440 ASP B N 1
ATOM 685 C CA . ASP B 1 42 ? -7.558 34.221 21.147 1.00 18.44 440 ASP B CA 1
ATOM 686 C C . ASP B 1 42 ? -6.169 34.093 20.480 1.00 16.18 440 ASP B C 1
ATOM 687 O O . ASP B 1 42 ? -5.811 33.010 19.960 1.00 17.02 440 ASP B O 1
ATOM 692 N N . PRO B 1 43 ? -5.399 35.211 20.430 1.00 17.10 441 PRO B N 1
ATOM 693 C CA . PRO B 1 43 ? -4.159 35.171 19.652 1.00 16.99 441 PRO B CA 1
ATOM 694 C C . PRO B 1 43 ? -3.016 34.332 20.266 1.00 16.63 441 PRO B C 1
ATOM 695 O O . PRO B 1 43 ? -2.008 34.120 19.572 1.00 19.70 441 PRO B O 1
ATOM 699 N N . GLN B 1 44 ? -3.143 33.940 21.547 1.00 16.90 442 GLN B N 1
ATOM 700 C CA . GLN B 1 44 ? -2.192 33.031 22.200 1.00 17.34 442 GLN B CA 1
ATOM 701 C C . GLN B 1 44 ? -2.490 31.530 21.971 1.00 18.12 442 GLN B C 1
ATOM 702 O O . GLN B 1 44 ? -1.703 30.685 22.414 1.00 18.65 442 GLN B O 1
ATOM 708 N N . PHE B 1 45 ? -3.560 31.203 21.235 1.00 17.18 443 PHE B N 1
ATOM 709 C CA . PHE B 1 45 ? -3.901 29.791 20.924 1.00 15.84 443 PHE B CA 1
ATOM 710 C C . PHE B 1 45 ? -4.227 29.630 19.440 1.00 16.60 443 PHE B C 1
ATOM 711 O O . PHE B 1 45 ? -5.222 28.974 19.049 1.00 17.55 443 PHE B O 1
ATOM 719 N N . ARG B 1 46 ? -3.389 30.232 18.626 1.00 16.62 444 ARG B N 1
ATOM 720 C CA . ARG B 1 46 ? -3.714 30.448 17.221 1.00 16.53 444 ARG B CA 1
ATOM 721 C C . ARG B 1 46 ? -2.851 29.626 16.304 1.00 15.48 444 ARG B C 1
ATOM 722 O O . ARG B 1 46 ? -2.810 29.886 15.069 1.00 17.55 444 ARG B O 1
ATOM 730 N N . ASN B 1 47 ? -2.112 28.643 16.842 1.00 16.77 445 ASN B N 1
ATOM 731 C CA . ASN B 1 47 ? -1.524 27.629 15.983 1.00 16.97 445 ASN B CA 1
ATOM 732 C C . ASN B 1 47 ? -1.484 26.271 16.678 1.00 16.46 445 ASN B C 1
ATOM 733 O O . ASN B 1 47 ? -1.676 26.186 17.879 1.00 15.69 445 ASN B O 1
ATOM 738 N N . CYS B 1 48 ? -1.232 25.211 15.934 1.00 17.22 446 CYS B N 1
ATOM 739 C CA . CYS B 1 48 ? -1.348 23.813 16.436 1.00 16.30 446 CYS B CA 1
ATOM 740 C C . CYS B 1 48 ? -0.181 23.474 17.406 1.00 16.56 446 CYS B C 1
ATOM 741 O O . CYS B 1 48 ? -0.219 22.446 18.042 1.00 15.85 446 CYS B O 1
ATOM 744 N N . GLU B 1 49 ? 0.878 24.294 17.452 1.00 15.49 447 GLU B N 1
ATOM 745 C CA . GLU B 1 49 ? 2.024 23.976 18.326 1.00 17.20 447 GLU B CA 1
ATOM 746 C C . GLU B 1 49 ? 1.675 24.255 19.779 1.00 16.39 447 GLU B C 1
ATOM 747 O O . GLU B 1 49 ? 2.306 23.717 20.700 1.00 17.77 447 GLU B O 1
ATOM 753 N N . VAL B 1 50 ? 0.744 25.170 20.036 1.00 17.28 448 VAL B N 1
ATOM 754 C CA . VAL B 1 50 ? 0.423 25.536 21.417 1.00 16.47 448 VAL B CA 1
ATOM 755 C C . VAL B 1 50 ? -0.345 24.368 22.116 1.00 18.91 448 VAL B C 1
ATOM 756 O O . VAL B 1 50 ? -1.374 23.857 21.630 1.00 15.85 448 VAL B O 1
ATOM 760 N N . PRO B 1 51 ? 0.154 23.914 23.280 1.00 18.91 449 PRO B N 1
ATOM 761 C CA . PRO B 1 51 ? -0.548 22.842 23.973 1.00 20.88 449 PRO B CA 1
ATOM 762 C C . PRO B 1 51 ? -2.008 23.178 24.285 1.00 19.02 449 PRO B C 1
ATOM 763 O O . PRO B 1 51 ? -2.372 24.369 24.459 1.00 16.90 449 PRO B O 1
ATOM 767 N N . GLU B 1 52 ? -2.838 22.135 24.384 1.00 17.16 450 GLU B N 1
ATOM 768 C CA . GLU B 1 52 ? -4.218 22.273 24.765 1.00 17.28 450 GLU B CA 1
ATOM 769 C C . GLU B 1 52 ? -4.294 22.713 26.213 1.00 20.29 450 GLU B C 1
ATOM 770 O O . GLU B 1 52 ? -3.590 22.173 27.058 1.00 23.09 450 GLU B O 1
ATOM 776 N N . GLU B 1 53 ? -5.101 23.728 26.478 1.00 17.50 451 GLU B N 1
ATOM 777 C CA . GLU B 1 53 ? -5.367 24.139 27.876 1.00 21.64 451 GLU B CA 1
ATOM 778 C C . GLU B 1 53 ? -6.093 23.058 28.652 1.00 20.91 451 GLU B C 1
ATOM 779 O O . GLU B 1 53 ? -7.081 22.468 28.158 1.00 21.01 451 GLU B O 1
ATOM 785 N N . PRO B 1 54 ? -5.657 22.820 29.911 1.00 28.20 452 PRO B N 1
ATOM 786 C CA . PRO B 1 54 ? -6.305 21.875 30.838 1.00 33.75 452 PRO B CA 1
ATOM 787 C C . PRO B 1 54 ? -7.756 22.246 31.083 1.00 29.03 452 PRO B C 1
ATOM 788 O O . PRO B 1 54 ? -8.062 23.433 31.098 1.00 28.04 452 PRO B O 1
ATOM 792 N N . GLU B 1 55 ? -8.636 21.256 31.288 1.00 32.41 453 GLU B N 1
ATOM 793 C CA . GLU B 1 55 ? -10.074 21.528 31.511 1.00 43.82 453 GLU B CA 1
ATOM 794 C C . GLU B 1 55 ? -10.364 22.112 32.898 1.00 46.96 453 GLU B C 1
ATOM 795 O O . GLU B 1 55 ? -9.486 22.140 33.762 1.00 50.50 453 GLU B O 1
ATOM 797 N N . ALA C 2 1 ? 11.307 15.539 12.649 1.00 24.45 1 ALA C N 1
ATOM 798 C CA . ALA C 2 1 ? 10.196 15.709 11.645 1.00 22.72 1 ALA C CA 1
ATOM 799 C C . ALA C 2 1 ? 10.204 14.551 10.646 1.00 22.92 1 ALA C C 1
ATOM 800 O O . ALA C 2 1 ? 11.166 13.765 10.606 1.00 19.96 1 ALA C O 1
ATOM 802 N N . ARG C 2 2 ? 9.122 14.449 9.861 1.00 22.44 2 ARG C N 1
ATOM 803 C CA . ARG C 2 2 ? 9.071 13.566 8.711 1.00 21.80 2 ARG C CA 1
ATOM 804 C C . ARG C 2 2 ? 9.320 14.332 7.417 1.00 19.60 2 ARG C C 1
ATOM 805 O O . ARG C 2 2 ? 8.606 15.295 7.073 1.00 20.60 2 ARG C O 1
ATOM 813 N N . THR C 2 3 ? 10.271 13.844 6.629 1.00 19.62 3 THR C N 1
ATOM 814 C CA . THR C 2 3 ? 10.657 14.538 5.418 1.00 18.87 3 THR C CA 1
ATOM 815 C C . THR C 2 3 ? 10.713 13.598 4.230 1.00 21.91 3 THR C C 1
ATOM 816 O O . THR C 2 3 ? 10.827 12.380 4.399 1.00 25.19 3 THR C O 1
ATOM 832 N N . GLN C 2 5 ? 12.059 13.794 -0.277 1.00 29.56 5 GLN C N 1
ATOM 833 C CA . GLN C 2 5 ? 12.755 14.510 -1.336 1.00 32.84 5 GLN C CA 1
ATOM 834 C C . GLN C 2 5 ? 12.121 14.169 -2.664 1.00 35.22 5 GLN C C 1
ATOM 835 O O . GLN C 2 5 ? 11.695 13.031 -2.886 1.00 34.53 5 GLN C O 1
ATOM 841 N N . THR C 2 6 ? 12.000 15.165 -3.515 1.00 34.08 6 THR C N 1
ATOM 842 C CA . THR C 2 6 ? 11.557 14.939 -4.887 1.00 34.91 6 THR C CA 1
ATOM 843 C C . THR C 2 6 ? 12.583 15.599 -5.796 1.00 35.40 6 THR C C 1
ATOM 844 O O . THR C 2 6 ? 13.281 16.540 -5.409 1.00 30.30 6 THR C O 1
ATOM 848 N N . ALA C 2 7 ? 12.699 15.108 -7.026 1.00 43.01 7 ALA C N 1
ATOM 849 C CA . ALA C 2 7 ? 13.683 15.692 -7.949 1.00 47.74 7 ALA C CA 1
ATOM 850 C C . ALA C 2 7 ? 13.195 17.040 -8.426 1.00 40.97 7 ALA C C 1
ATOM 851 O O . ALA C 2 7 ? 11.995 17.231 -8.560 1.00 41.60 7 ALA C O 1
ATOM 853 N N . ARG C 2 8 ? 14.133 17.964 -8.659 1.00 53.63 8 ARG C N 1
ATOM 854 C CA . ARG C 2 8 ? 13.853 19.292 -9.271 1.00 56.79 8 ARG C CA 1
ATOM 855 C C . ARG C 2 8 ? 13.952 19.336 -10.819 1.00 59.03 8 ARG C C 1
ATOM 856 O O . ARG C 2 8 ? 14.972 19.730 -11.377 1.00 71.92 8 ARG C O 1
ATOM 870 N N . LYS C 2 9 ? 12.875 18.969 -11.506 1.00 61.25 9 LYS C N 1
ATOM 871 N N . ALA D 2 1 ? -18.297 23.132 12.578 1.00 29.64 1 ALA D N 1
ATOM 872 C CA . ALA D 2 1 ? -17.136 22.791 13.411 1.00 29.48 1 ALA D CA 1
ATOM 873 C C . ALA D 2 1 ? -17.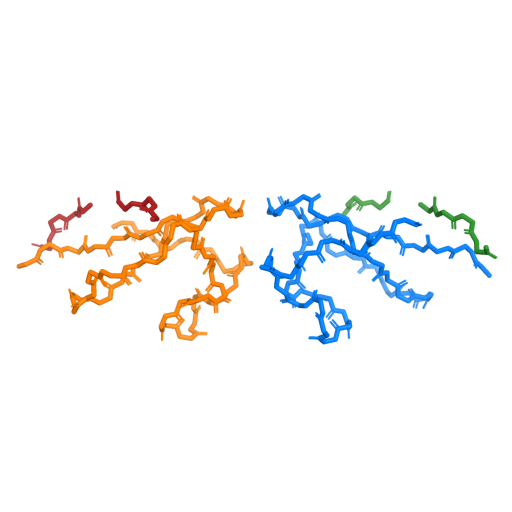581 21.879 14.531 1.00 24.33 1 ALA D C 1
ATOM 874 O O . ALA D 2 1 ? -18.739 21.891 14.927 1.00 27.70 1 ALA D O 1
ATOM 876 N N . ARG D 2 2 ? -16.652 21.098 15.048 1.00 23.57 2 ARG D N 1
ATOM 877 C CA . ARG D 2 2 ? -16.932 20.242 16.157 1.00 21.54 2 ARG D CA 1
ATOM 878 C C . ARG D 2 2 ? -16.749 20.972 17.485 1.00 19.55 2 ARG D C 1
ATOM 879 O O . ARG D 2 2 ? -15.672 21.492 17.749 1.00 19.85 2 ARG D O 1
ATOM 887 N N . THR D 2 3 ? -17.800 21.018 18.305 1.00 20.51 3 THR D N 1
ATOM 888 C CA . THR D 2 3 ? -17.784 21.745 19.578 1.00 20.88 3 THR D CA 1
ATOM 889 C C . THR D 2 3 ? -18.187 20.883 20.742 1.00 23.38 3 THR D C 1
ATOM 890 O O . THR D 2 3 ? -18.694 19.740 20.577 1.00 22.92 3 THR D O 1
ATOM 906 N N . GLN D 2 5 ? -19.255 21.524 25.265 1.00 21.26 5 GLN D N 1
ATOM 907 C CA . GLN D 2 5 ? -19.500 22.468 26.347 1.00 23.41 5 GLN D CA 1
ATOM 908 C C . GLN D 2 5 ? -19.194 21.880 27.684 1.00 22.42 5 GLN D C 1
ATOM 909 O O . GLN D 2 5 ? -19.482 20.702 27.957 1.00 24.91 5 GLN D O 1
ATOM 915 N N . THR D 2 6 ? -18.565 22.676 28.535 1.00 21.87 6 THR D N 1
ATOM 916 C CA . THR D 2 6 ? -18.235 22.274 29.911 1.00 23.00 6 THR D CA 1
ATOM 917 C C . THR D 2 6 ? -18.816 23.334 30.853 1.00 28.47 6 THR D C 1
ATOM 918 O O . THR D 2 6 ? -18.878 24.513 30.528 1.00 22.45 6 THR D O 1
ATOM 922 N N . ALA D 2 7 ? -19.277 22.912 32.015 1.00 31.30 7 ALA D N 1
ATOM 923 C CA . ALA D 2 7 ? -19.836 23.868 32.976 1.00 36.08 7 ALA D CA 1
ATOM 924 C C . ALA D 2 7 ? -18.717 24.777 33.535 1.00 34.11 7 ALA D C 1
ATO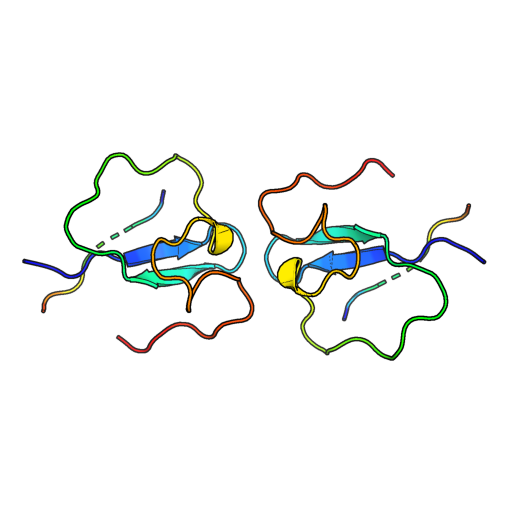M 925 O O . ALA D 2 7 ? -17.573 24.335 33.743 1.00 33.30 7 ALA D O 1
ATOM 927 N N . ARG D 2 8 ? -19.036 26.063 33.708 1.00 37.66 8 ARG D N 1
ATOM 928 C CA . ARG D 2 8 ? -18.180 26.980 34.478 1.00 40.57 8 ARG D CA 1
ATOM 929 C C . ARG D 2 8 ? -18.597 26.812 35.958 1.00 45.96 8 ARG D C 1
ATOM 930 O O . ARG D 2 8 ? -19.808 26.787 36.271 1.00 46.78 8 ARG D O 1
ATOM 944 N N . LYS D 2 9 ? -17.621 26.691 36.856 1.00 44.90 9 LYS D N 1
#

GO terms:
  GO:0000785 chromatin (C, IDA)
  GO:0016605 PML body (C, IDA)
  GO:0003677 DNA binding (F, IDA)
  GO:0030674 protein-macromolecule adaptor activity (F, IDA)
  GO:0140374 antiviral innate immune response (P, IDA)
  GO:0032688 negative regulation of interferon-beta production (P, IDA)
  GO:0000122 negative regulation of transcription by RNA polymerase II (P, IDA)
  GO:0018105 peptidyl-serine phosphorylation (P, IDA)
  GO:2000774 positive regulation of cellular senescence (P, IDA)
  GO:0050821 protein stabilization (P, IDA)
  GO:0051457 maintenance of protein location in nucleus (P, IDA)
  GO:0048147 negative regulation of fibroblast proliferation (P, IDA)
  GO:0006468 protein phosphorylation (P, IDA)
  GO:0051457 maintenance of protein location in nucleus (P, IMP)
  GO:0140002 histone 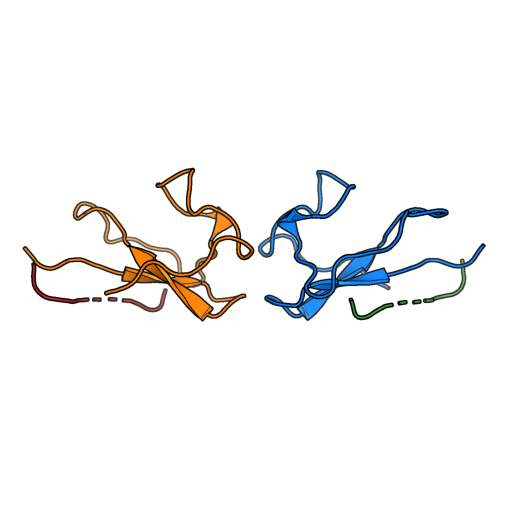H3K4me3 reader activity (F, IDA)
  GO:0005515 protein binding (F, IPI)
  GO:0005654 nucleoplasm (C, IDA)
  GO:0016363 nuclear matrix (C, EXP)

Secondary structure (P-SEA, 3-state):
ccbbbbbcccccbbbbbbcccccccccccccccccccccccccccccc/cbbbbbbcccccbbbbbccccccccccccccccccccccccccccccc/ccccccc/ccccccc